Protein AF-A0A2V4H3J6-F1 (afdb_monomer_lite)

Sequence (154 aa):
MGLLDNVKKMVKKEATETPQQTSDDQKQVQAIHVTNGVDPKVIDAMNERMTKIENDLGKINGEIEGQKKTLNDIKNDLEGIKENVKMVVSLYELVSRDFNPFMDKTPEEIRGITDALADQVNNVKKLVEAAIKDLRELYGVPDIDQFIQMEEKE

Structure (mmCIF, N/CA/C/O backbone):
data_AF-A0A2V4H3J6-F1
#
_entry.id   AF-A0A2V4H3J6-F1
#
loop_
_atom_site.group_PDB
_atom_site.id
_atom_site.type_symbol
_atom_site.label_atom_id
_atom_site.label_alt_id
_atom_site.label_comp_id
_atom_site.label_asym_id
_atom_site.label_entity_id
_atom_site.label_seq_id
_atom_site.pdbx_PDB_ins_code
_atom_site.Cartn_x
_atom_site.Cartn_y
_atom_site.Cartn_z
_atom_site.occupancy
_atom_site.B_iso_or_equiv
_atom_site.auth_seq_id
_atom_site.auth_comp_id
_atom_site.auth_asym_id
_atom_site.auth_atom_id
_atom_site.pdbx_PDB_model_num
ATOM 1 N N . MET A 1 1 ? 20.815 39.316 -47.585 1.00 43.50 1 MET A N 1
ATOM 2 C CA . MET A 1 1 ? 20.687 39.788 -48.983 1.00 43.50 1 MET A CA 1
ATOM 3 C C . MET A 1 1 ? 22.092 40.017 -49.512 1.00 43.50 1 MET A C 1
ATOM 5 O O . MET A 1 1 ? 22.823 40.718 -48.841 1.00 43.50 1 MET A O 1
ATOM 9 N N . GLY A 1 2 ? 22.588 39.465 -50.606 1.00 43.84 2 GLY A N 1
ATOM 10 C CA . GLY A 1 2 ? 22.120 38.467 -51.556 1.00 43.84 2 GLY A CA 1
ATOM 11 C C . GLY A 1 2 ? 23.368 38.027 -52.338 1.00 43.84 2 GLY A C 1
ATOM 12 O O . GLY A 1 2 ? 24.236 38.848 -52.609 1.00 43.84 2 GLY A O 1
ATOM 13 N N . LEU A 1 3 ? 23.490 36.733 -52.636 1.00 47.44 3 LEU A N 1
ATOM 14 C CA . LEU A 1 3 ? 24.611 36.148 -53.391 1.00 47.44 3 LEU A CA 1
ATOM 15 C C . LEU A 1 3 ? 24.079 35.425 -54.642 1.00 47.44 3 LEU A C 1
ATOM 17 O O . LEU A 1 3 ? 24.502 34.323 -54.970 1.00 47.44 3 LEU A O 1
ATOM 21 N N . LEU A 1 4 ? 23.098 36.037 -55.314 1.00 53.03 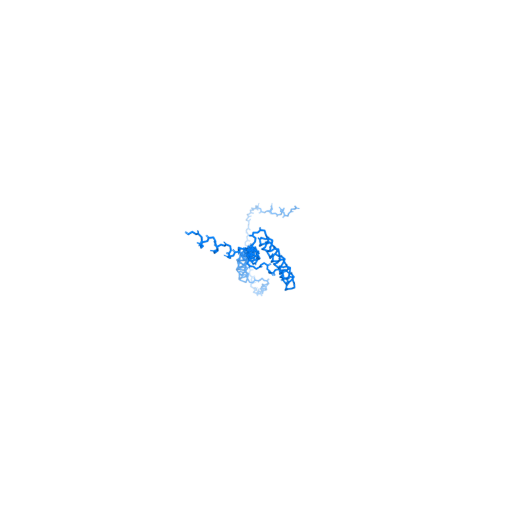4 LEU A N 1
ATOM 22 C CA . LEU A 1 4 ? 22.433 35.502 -56.510 1.00 53.03 4 LEU A CA 1
ATOM 23 C C . LEU A 1 4 ? 22.606 36.420 -57.732 1.00 53.03 4 LEU A C 1
ATOM 25 O O . LEU A 1 4 ? 21.679 36.549 -58.523 1.00 53.03 4 LEU A O 1
ATOM 29 N N . ASP A 1 5 ? 23.771 37.059 -57.894 1.00 51.94 5 ASP A N 1
ATOM 30 C CA . ASP A 1 5 ? 23.960 38.082 -58.943 1.00 51.94 5 ASP A CA 1
ATOM 31 C C . ASP A 1 5 ? 24.957 37.725 -60.062 1.00 51.94 5 ASP A C 1
ATOM 33 O O . ASP A 1 5 ? 25.178 38.520 -60.967 1.00 51.94 5 ASP A O 1
ATOM 37 N N . ASN A 1 6 ? 25.512 36.505 -60.087 1.00 44.72 6 ASN A N 1
ATOM 38 C CA . ASN A 1 6 ? 26.534 36.135 -61.085 1.00 44.72 6 ASN A CA 1
ATOM 39 C C . ASN A 1 6 ? 26.155 35.018 -62.075 1.00 44.72 6 ASN A C 1
ATOM 41 O O . ASN A 1 6 ? 27.012 34.559 -62.824 1.00 44.72 6 ASN A O 1
ATOM 45 N N . VAL A 1 7 ? 24.884 34.609 -62.171 1.00 49.16 7 VAL A N 1
ATOM 46 C CA . VAL A 1 7 ? 24.463 33.495 -63.063 1.00 49.16 7 VAL A CA 1
ATOM 47 C C . VAL A 1 7 ? 23.765 33.981 -64.350 1.00 49.16 7 VAL A C 1
ATOM 49 O O . VAL A 1 7 ? 23.088 33.220 -65.032 1.00 49.16 7 VAL A O 1
ATOM 52 N N . LYS A 1 8 ? 23.918 35.256 -64.741 1.00 47.56 8 LYS A N 1
ATOM 53 C CA . LYS A 1 8 ? 23.146 35.840 -65.861 1.00 47.56 8 LYS A CA 1
ATOM 54 C C . LYS A 1 8 ? 23.951 36.391 -67.040 1.00 47.56 8 LYS A C 1
ATOM 56 O O . LYS A 1 8 ? 23.506 37.330 -67.697 1.00 47.56 8 LYS A O 1
ATOM 61 N N . LYS A 1 9 ? 25.099 35.796 -67.371 1.00 46.09 9 LYS A N 1
ATOM 62 C CA . LYS A 1 9 ? 25.789 36.064 -68.646 1.00 46.09 9 LYS A CA 1
ATOM 63 C C . LYS A 1 9 ? 26.533 34.832 -69.147 1.00 46.09 9 LYS A C 1
ATOM 65 O O . LYS A 1 9 ? 27.693 34.673 -68.809 1.00 46.09 9 LYS A O 1
ATOM 70 N N . MET A 1 10 ? 25.881 34.009 -69.970 1.00 40.31 10 MET A N 1
ATOM 71 C CA . MET A 1 10 ? 26.518 33.273 -71.079 1.00 40.31 10 MET A CA 1
ATOM 72 C C . MET A 1 10 ? 25.457 32.494 -71.874 1.00 40.31 10 MET A C 1
ATOM 74 O O . MET A 1 10 ? 25.263 31.302 -71.683 1.00 40.31 10 MET A O 1
ATOM 78 N N . VAL A 1 11 ? 24.754 33.188 -72.777 1.00 43.19 11 VAL A N 1
ATOM 79 C CA . VAL A 1 11 ? 24.068 32.578 -73.932 1.00 43.19 11 VAL A CA 1
ATOM 80 C C . VAL A 1 11 ? 24.179 33.537 -75.125 1.00 43.19 11 VAL A C 1
ATOM 82 O O . VAL A 1 11 ? 23.532 34.583 -75.121 1.00 43.19 11 VAL A O 1
ATOM 85 N N . LYS A 1 12 ? 25.010 33.180 -76.117 1.00 36.41 12 LYS A N 1
ATOM 86 C CA . LYS A 1 12 ? 24.949 33.486 -77.575 1.00 36.41 12 LYS A CA 1
ATOM 87 C C . LYS A 1 12 ? 26.259 32.970 -78.218 1.00 36.41 12 LYS A C 1
ATOM 89 O O . LYS A 1 12 ? 27.316 33.265 -77.677 1.00 36.41 12 LYS A O 1
ATOM 94 N N . LYS A 1 13 ? 26.216 31.994 -79.150 1.00 34.91 13 LYS A N 1
ATOM 95 C CA . LYS A 1 13 ? 26.230 32.136 -80.642 1.00 34.91 13 LYS A CA 1
ATOM 96 C C . LYS A 1 13 ? 27.453 32.943 -81.133 1.00 34.91 13 LYS A C 1
ATOM 98 O O . LYS A 1 13 ? 27.664 34.014 -80.592 1.00 34.91 13 LYS A O 1
ATOM 103 N N . GLU A 1 14 ? 28.288 32.566 -82.107 1.00 32.16 14 GLU A N 1
ATOM 104 C CA . GLU A 1 14 ? 28.169 31.806 -83.371 1.00 32.16 14 GLU A CA 1
ATOM 105 C C . GLU A 1 14 ? 29.606 31.498 -83.906 1.00 32.16 14 GLU A C 1
ATOM 107 O O . GLU A 1 14 ? 30.525 32.249 -83.605 1.00 32.16 14 GLU A O 1
ATOM 112 N N . ALA A 1 15 ? 29.823 30.351 -84.572 1.00 33.00 15 ALA A N 1
ATOM 113 C CA . ALA A 1 15 ? 30.301 30.176 -85.968 1.00 33.00 15 ALA A CA 1
ATOM 114 C C . ALA A 1 15 ? 31.824 30.283 -86.299 1.00 33.00 15 ALA A C 1
ATOM 116 O O . ALA A 1 15 ? 32.423 31.344 -86.220 1.00 33.00 15 ALA A O 1
ATOM 117 N N . THR A 1 16 ? 32.357 29.132 -86.755 1.00 31.95 16 THR A N 1
ATOM 118 C CA . THR A 1 16 ? 33.255 28.863 -87.913 1.00 31.95 16 THR A CA 1
ATOM 119 C C . THR A 1 16 ? 34.596 29.600 -88.079 1.00 31.95 16 THR A C 1
ATOM 121 O O . THR A 1 16 ? 34.605 30.792 -88.329 1.00 31.95 16 THR A O 1
ATOM 124 N N . GLU A 1 17 ? 35.711 28.847 -88.112 1.00 33.22 17 GLU A N 1
ATOM 125 C CA . GLU A 1 17 ? 36.672 28.774 -89.244 1.00 33.22 17 GLU A CA 1
ATOM 126 C C . GLU A 1 17 ? 37.847 27.817 -88.938 1.00 33.22 17 GLU A C 1
ATOM 128 O O . GLU A 1 17 ? 38.372 27.763 -87.829 1.00 33.22 17 GLU A O 1
ATOM 133 N N . THR A 1 18 ? 38.240 27.025 -89.938 1.00 32.09 18 THR A N 1
ATOM 134 C CA . THR A 1 18 ? 39.433 26.155 -89.973 1.00 32.09 18 THR A CA 1
ATOM 135 C C . THR A 1 18 ? 40.311 26.651 -91.121 1.00 32.09 18 THR A C 1
ATOM 137 O O . THR A 1 18 ? 39.758 27.053 -92.147 1.00 32.09 18 THR A O 1
ATOM 140 N N . PRO A 1 19 ? 41.649 26.594 -91.008 1.00 41.41 19 PRO A N 1
ATOM 141 C CA . PRO A 1 19 ? 42.363 25.680 -91.912 1.00 41.41 19 PRO A CA 1
ATOM 142 C C . PRO A 1 19 ? 43.582 24.944 -91.299 1.00 41.41 19 PRO A C 1
ATOM 144 O O . PRO A 1 19 ? 44.230 25.418 -90.371 1.00 41.41 19 PRO A O 1
ATOM 147 N N . GLN A 1 20 ? 43.857 23.767 -91.887 1.00 30.97 20 GLN A N 1
ATOM 148 C CA . GLN A 1 20 ? 45.065 22.905 -91.839 1.00 30.97 20 GLN A CA 1
ATOM 149 C C . GLN A 1 20 ? 46.388 23.698 -91.994 1.00 30.97 20 GLN A C 1
ATOM 151 O O . GLN A 1 20 ? 46.351 24.812 -92.496 1.00 30.97 20 GLN A O 1
ATOM 156 N N . GLN A 1 21 ? 47.615 23.250 -91.683 1.00 35.03 21 GLN A N 1
AT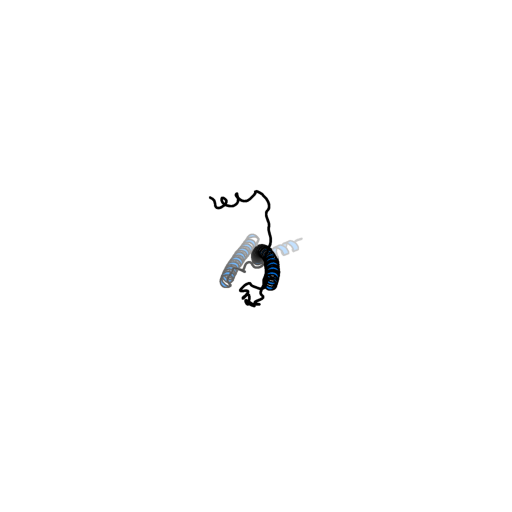OM 157 C CA . GLN A 1 21 ? 48.342 21.957 -91.712 1.00 35.03 21 GLN A CA 1
ATOM 158 C C . GLN A 1 21 ? 49.736 22.260 -91.073 1.00 35.03 21 GLN A C 1
ATOM 160 O O . GLN A 1 21 ? 50.150 23.411 -91.139 1.00 35.03 21 GLN A O 1
ATOM 165 N N . THR A 1 22 ? 50.445 21.383 -90.347 1.00 29.53 22 THR A N 1
ATOM 166 C CA . THR A 1 22 ? 51.586 20.518 -90.781 1.00 29.53 22 THR A CA 1
ATOM 167 C C . THR A 1 22 ? 52.221 19.946 -89.492 1.00 29.53 22 THR A C 1
ATOM 169 O O . THR A 1 22 ? 52.452 20.714 -88.563 1.00 29.53 22 THR A O 1
ATOM 172 N N . SER A 1 23 ? 52.276 18.629 -89.286 1.00 35.19 23 SER A N 1
ATOM 173 C CA . SER A 1 23 ? 53.397 17.698 -89.557 1.00 35.19 23 SER A CA 1
ATOM 174 C C . SER A 1 23 ? 54.499 17.625 -88.481 1.00 35.19 23 SER A C 1
ATOM 176 O O . SER A 1 23 ? 55.261 18.563 -88.287 1.00 35.19 23 SER A O 1
ATOM 178 N N . ASP A 1 24 ? 54.575 16.415 -87.917 1.00 32.69 24 ASP A N 1
ATOM 179 C CA . ASP A 1 24 ? 55.746 15.647 -87.476 1.00 32.69 24 ASP A CA 1
ATOM 180 C C . ASP A 1 24 ? 56.371 15.775 -86.071 1.00 32.69 24 ASP A C 1
ATOM 182 O O . ASP A 1 24 ? 56.515 16.829 -85.462 1.00 32.69 24 ASP A O 1
ATOM 186 N N . ASP A 1 25 ? 56.772 14.574 -85.637 1.00 34.19 25 ASP A N 1
ATOM 187 C CA . ASP A 1 25 ? 57.673 14.166 -84.561 1.00 34.19 25 ASP A CA 1
ATOM 188 C C . ASP A 1 25 ? 57.153 13.986 -83.125 1.00 34.19 25 ASP A C 1
ATOM 190 O O . ASP A 1 25 ? 57.318 14.780 -82.201 1.00 34.19 25 ASP A O 1
ATOM 194 N N . GLN A 1 26 ? 56.609 12.778 -82.949 1.00 44.59 26 GLN A N 1
ATOM 195 C CA . GLN A 1 26 ? 56.888 11.840 -81.860 1.00 44.59 26 GLN A CA 1
ATOM 196 C C . GLN A 1 26 ? 57.967 12.279 -80.848 1.00 44.59 26 GLN A C 1
ATOM 198 O O . GLN A 1 26 ? 59.163 12.059 -81.030 1.00 44.59 26 GLN A O 1
ATOM 203 N N . LYS A 1 27 ? 57.517 12.693 -79.665 1.00 39.41 27 LYS A N 1
ATOM 204 C CA . LYS A 1 27 ? 58.152 12.302 -78.402 1.00 39.41 27 LYS A CA 1
ATOM 205 C C . LYS A 1 27 ? 57.060 11.898 -77.428 1.00 39.41 27 LYS A C 1
ATOM 207 O O . LYS A 1 27 ? 56.331 12.733 -76.904 1.00 39.41 27 LYS A O 1
ATOM 212 N N . GLN A 1 28 ? 56.957 10.588 -77.202 1.00 47.53 28 GLN A N 1
ATOM 213 C CA . GLN A 1 28 ? 56.279 10.042 -76.035 1.00 47.53 28 GLN A CA 1
ATOM 214 C C . GLN A 1 28 ? 56.944 10.634 -74.794 1.00 47.53 28 GLN A C 1
ATOM 216 O O . GLN A 1 28 ? 58.022 10.209 -74.387 1.00 47.53 28 GLN A O 1
ATOM 221 N N . VAL A 1 29 ? 56.295 11.621 -74.194 1.00 38.81 29 VAL A N 1
ATOM 222 C CA . VAL A 1 29 ? 56.506 11.945 -72.792 1.00 38.81 29 VAL A CA 1
ATOM 223 C C . VAL A 1 29 ? 55.293 11.365 -72.089 1.00 38.81 29 VAL A C 1
ATOM 225 O O . VAL A 1 29 ? 54.212 11.950 -72.106 1.00 38.81 29 VAL A O 1
ATOM 228 N N . GLN A 1 30 ? 55.455 10.166 -71.522 1.00 46.53 30 GLN A N 1
ATOM 229 C CA . GLN A 1 30 ? 54.583 9.702 -70.448 1.00 46.53 30 GLN A CA 1
ATOM 230 C C . GLN A 1 30 ? 54.761 10.685 -69.288 1.00 46.53 30 GLN A C 1
ATOM 232 O O . GLN A 1 30 ? 55.581 10.486 -68.395 1.00 46.53 30 GLN A O 1
ATOM 237 N N . ALA A 1 31 ? 54.022 11.790 -69.329 1.00 39.56 31 ALA A N 1
ATOM 238 C CA . ALA A 1 31 ? 53.746 12.554 -68.136 1.00 39.56 31 ALA A CA 1
ATOM 239 C C . ALA A 1 31 ? 52.790 11.688 -67.320 1.00 39.56 31 ALA A C 1
ATOM 241 O O . ALA A 1 31 ? 51.615 11.528 -67.654 1.00 39.56 31 ALA A O 1
ATOM 242 N N . ILE A 1 32 ? 53.356 11.057 -66.297 1.00 44.47 32 ILE A N 1
ATOM 243 C CA . ILE A 1 32 ? 52.638 10.441 -65.193 1.00 44.47 32 ILE A CA 1
ATOM 244 C C . ILE A 1 32 ? 51.605 11.473 -64.737 1.00 44.47 32 ILE A C 1
ATOM 246 O O . ILE A 1 32 ? 51.953 12.474 -64.109 1.00 44.47 32 ILE A O 1
ATOM 250 N N . HIS A 1 33 ? 50.338 11.260 -65.091 1.00 41.84 33 HIS A N 1
ATOM 251 C CA . HIS A 1 33 ? 49.252 11.935 -64.409 1.00 41.84 33 HIS A CA 1
ATOM 252 C C . HIS A 1 33 ? 49.276 11.382 -62.990 1.00 41.84 33 HIS A C 1
ATOM 254 O O . HIS A 1 33 ? 48.757 10.302 -62.719 1.00 41.84 33 HIS A O 1
ATOM 260 N N . VAL A 1 34 ? 49.929 12.109 -62.087 1.00 45.88 34 VAL A N 1
ATOM 261 C CA . VAL A 1 34 ? 49.660 11.989 -60.660 1.00 45.88 34 VAL A CA 1
ATOM 262 C C . VAL A 1 34 ? 48.227 12.481 -60.494 1.00 45.88 34 VAL A C 1
ATOM 264 O O . VAL A 1 34 ? 47.969 13.667 -60.295 1.00 45.88 34 VAL A O 1
ATOM 267 N N . THR A 1 35 ? 47.266 11.577 -60.668 1.00 48.06 35 THR A N 1
ATOM 268 C CA . THR A 1 35 ? 45.892 11.809 -60.252 1.00 48.06 35 THR A CA 1
ATOM 269 C C . THR A 1 35 ? 45.899 11.860 -58.731 1.00 48.06 35 THR A C 1
ATOM 271 O O . THR A 1 35 ? 45.643 10.866 -58.063 1.00 48.06 35 THR A O 1
ATOM 274 N N . ASN A 1 36 ? 46.122 13.052 -58.176 1.00 56.31 36 ASN A N 1
ATOM 275 C CA . ASN A 1 36 ? 45.615 13.430 -56.852 1.00 56.31 36 ASN A CA 1
ATOM 276 C C . ASN A 1 36 ? 44.079 13.599 -56.897 1.00 56.31 36 ASN A C 1
ATOM 278 O O . ASN A 1 36 ? 43.515 14.514 -56.305 1.00 56.31 36 ASN A O 1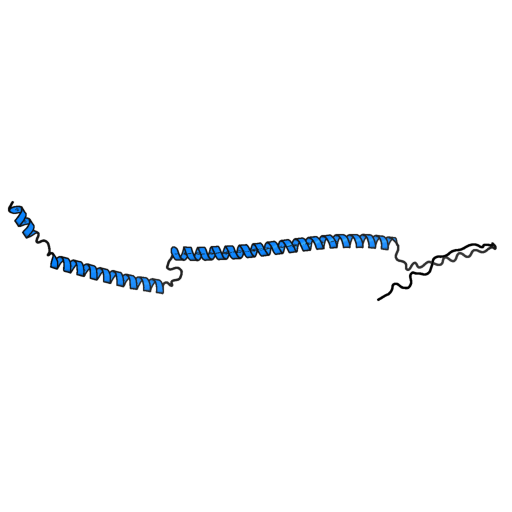
ATOM 282 N N . GLY A 1 37 ? 43.402 12.742 -57.657 1.00 62.53 37 GLY A N 1
ATOM 283 C CA . GLY A 1 37 ? 41.959 12.646 -57.743 1.00 62.53 37 GLY A CA 1
ATOM 284 C C . GLY A 1 37 ? 41.585 11.303 -57.152 1.00 62.53 37 GLY A C 1
ATOM 285 O O . GLY A 1 37 ? 42.057 10.274 -57.629 1.00 62.53 37 GLY A O 1
ATOM 286 N N . VAL A 1 38 ? 40.793 11.326 -56.084 1.00 72.00 38 VAL A N 1
ATOM 287 C CA . VAL A 1 38 ? 40.173 10.121 -55.527 1.00 72.00 38 VAL A CA 1
ATOM 288 C C . VAL A 1 38 ? 39.512 9.351 -56.674 1.00 72.00 38 VAL A C 1
ATOM 290 O O . VAL A 1 38 ? 38.815 9.957 -57.488 1.00 72.00 38 VAL A O 1
ATOM 293 N N . ASP A 1 39 ? 39.763 8.040 -56.760 1.00 85.12 39 ASP A N 1
ATOM 294 C CA . ASP A 1 39 ? 39.168 7.177 -57.785 1.00 85.12 39 ASP A CA 1
ATOM 295 C C . ASP A 1 39 ? 37.634 7.353 -57.761 1.00 85.12 39 ASP A C 1
ATOM 297 O O . ASP A 1 39 ? 37.028 7.191 -56.696 1.00 85.12 39 ASP A O 1
ATOM 301 N N . PRO A 1 40 ? 36.984 7.690 -58.891 1.00 84.62 40 PRO A N 1
ATOM 302 C CA . PRO A 1 40 ? 35.532 7.835 -58.973 1.00 84.62 40 PRO A CA 1
ATOM 303 C C . PRO A 1 40 ? 34.760 6.653 -58.374 1.00 84.62 40 PRO A C 1
ATOM 305 O O . PRO A 1 40 ? 33.747 6.861 -57.716 1.00 84.62 40 PRO A O 1
ATOM 308 N N . LYS A 1 41 ? 35.281 5.423 -58.484 1.00 86.50 41 LYS A N 1
ATOM 309 C CA . LYS A 1 41 ? 34.662 4.236 -57.868 1.00 86.50 41 LYS A CA 1
ATOM 310 C C . LYS A 1 41 ? 34.666 4.283 -56.343 1.00 86.50 41 LYS A C 1
ATOM 312 O O . LYS A 1 41 ? 33.760 3.753 -55.705 1.00 86.50 41 LYS A O 1
ATOM 317 N N . VAL A 1 42 ? 35.691 4.894 -55.750 1.00 88.38 42 VAL A N 1
ATOM 318 C CA . VAL A 1 42 ? 35.771 5.106 -54.300 1.00 88.38 42 VAL A CA 1
ATOM 319 C C . VAL A 1 42 ? 34.745 6.151 -53.873 1.00 88.38 42 VAL A C 1
ATOM 321 O O . VAL A 1 42 ? 34.086 5.955 -52.856 1.00 88.38 42 VAL A O 1
ATOM 324 N N . ILE A 1 43 ? 34.555 7.214 -54.660 1.00 90.06 43 ILE A N 1
ATOM 325 C CA . ILE A 1 43 ? 33.510 8.217 -54.411 1.00 90.06 43 ILE A CA 1
ATOM 326 C C . ILE A 1 43 ? 32.110 7.597 -54.516 1.00 90.06 43 ILE A C 1
ATOM 328 O O . ILE A 1 43 ? 31.296 7.798 -53.617 1.00 90.06 43 ILE A O 1
ATOM 332 N N . ASP A 1 44 ? 31.848 6.784 -55.540 1.00 92.31 44 ASP A N 1
ATOM 333 C CA . ASP A 1 44 ? 30.561 6.097 -55.709 1.00 92.31 44 ASP A CA 1
ATOM 334 C C . ASP A 1 44 ? 30.278 5.132 -54.547 1.00 92.31 44 ASP A C 1
ATOM 336 O O . ASP A 1 44 ? 29.209 5.184 -53.937 1.00 92.31 44 ASP A O 1
ATOM 340 N N . ALA A 1 45 ? 31.269 4.327 -54.149 1.00 91.62 45 ALA A N 1
ATOM 341 C CA . ALA A 1 45 ? 31.151 3.439 -52.992 1.00 91.62 45 ALA A CA 1
ATOM 342 C C . ALA A 1 45 ? 30.951 4.209 -51.673 1.00 91.62 45 ALA A C 1
ATOM 344 O O . ALA A 1 45 ? 30.255 3.739 -50.769 1.00 91.62 45 ALA A O 1
ATOM 345 N N . MET A 1 46 ? 31.556 5.392 -51.528 1.00 91.56 46 MET A N 1
ATOM 346 C CA . MET A 1 46 ? 31.328 6.264 -50.373 1.00 91.56 46 MET A CA 1
ATOM 347 C C . MET A 1 46 ? 29.910 6.837 -50.368 1.00 91.56 46 MET A C 1
ATOM 349 O O . MET A 1 46 ? 29.281 6.835 -49.311 1.00 91.56 46 MET A O 1
ATOM 353 N N . ASN A 1 47 ? 29.389 7.258 -51.521 1.00 93.50 47 ASN A N 1
ATOM 354 C CA . ASN A 1 47 ? 28.026 7.771 -51.650 1.00 93.50 47 ASN A CA 1
ATOM 355 C C . ASN A 1 47 ? 26.986 6.695 -51.316 1.00 93.50 47 ASN A C 1
ATOM 357 O O . ASN A 1 47 ? 26.096 6.948 -50.508 1.00 93.50 47 ASN A O 1
ATOM 361 N N . GLU A 1 48 ? 27.136 5.471 -51.831 1.00 94.75 48 GLU A N 1
ATOM 362 C CA . GLU A 1 48 ? 26.243 4.355 -51.480 1.00 94.75 48 GLU A CA 1
ATOM 363 C C . GLU A 1 48 ? 26.256 4.058 -49.975 1.00 94.75 48 GLU A C 1
ATOM 365 O O . GLU A 1 48 ? 25.206 3.862 -49.352 1.00 94.75 48 GLU A O 1
ATOM 370 N N . ARG A 1 49 ? 27.444 4.060 -49.356 1.00 94.94 49 ARG A N 1
ATOM 371 C CA . ARG A 1 49 ? 27.577 3.882 -47.903 1.00 94.94 49 ARG A CA 1
ATOM 372 C C . ARG A 1 49 ? 26.931 5.027 -47.131 1.00 94.94 49 ARG A C 1
ATOM 374 O O . ARG A 1 49 ? 26.294 4.761 -46.115 1.00 94.94 49 ARG A O 1
ATOM 381 N N . MET A 1 50 ? 27.073 6.264 -47.598 1.00 94.56 50 MET A N 1
ATOM 382 C CA . MET A 1 50 ? 26.473 7.443 -46.975 1.00 94.56 50 MET A CA 1
ATOM 383 C C . MET A 1 50 ? 24.945 7.375 -47.043 1.00 94.56 50 MET A C 1
ATOM 385 O O . MET A 1 50 ? 24.298 7.476 -46.006 1.00 94.56 50 MET A O 1
ATOM 389 N N . THR A 1 51 ? 24.374 7.046 -48.203 1.00 95.81 51 THR A N 1
ATOM 390 C CA . THR A 1 51 ? 22.926 6.833 -48.361 1.00 95.81 51 THR A CA 1
ATOM 391 C C . THR A 1 51 ? 22.411 5.696 -47.480 1.00 95.81 51 THR A C 1
ATOM 393 O O . THR A 1 51 ? 21.325 5.784 -46.906 1.00 95.81 51 THR A O 1
ATOM 396 N N . LYS A 1 52 ? 23.174 4.607 -47.329 1.00 96.12 52 LYS A N 1
ATOM 397 C CA . LYS A 1 52 ? 22.792 3.524 -46.415 1.00 96.12 52 LYS A CA 1
ATOM 398 C C . LYS A 1 52 ? 22.776 3.998 -44.958 1.00 96.12 52 LYS A C 1
ATOM 400 O O . LYS A 1 52 ? 21.815 3.720 -44.249 1.00 96.12 52 LYS A O 1
ATOM 405 N N . ILE A 1 53 ? 23.800 4.742 -44.539 1.00 96.00 53 ILE A N 1
ATOM 406 C CA . ILE A 1 53 ? 23.883 5.317 -43.190 1.00 96.00 53 ILE A CA 1
ATOM 407 C C . ILE A 1 53 ? 22.722 6.283 -42.935 1.00 96.00 53 ILE A C 1
ATOM 409 O O . ILE A 1 53 ? 22.103 6.206 -41.882 1.00 96.00 53 ILE A O 1
ATOM 413 N N . GLU A 1 54 ? 22.388 7.155 -43.886 1.00 95.31 54 GLU A N 1
ATOM 414 C CA . GLU A 1 54 ? 21.255 8.083 -43.769 1.00 95.31 54 GLU A CA 1
ATOM 415 C C . GLU A 1 54 ? 19.927 7.342 -43.576 1.00 95.31 54 GLU A C 1
ATOM 417 O O . GLU A 1 54 ? 19.136 7.694 -42.700 1.00 95.31 54 GLU A O 1
ATOM 422 N N . ASN A 1 55 ? 19.706 6.268 -44.338 1.00 96.62 55 ASN A N 1
ATOM 423 C CA . ASN A 1 55 ? 18.514 5.434 -44.194 1.00 96.62 55 ASN A CA 1
ATOM 424 C C . ASN A 1 55 ? 18.460 4.719 -42.838 1.00 96.62 55 ASN A C 1
ATOM 426 O O . ASN A 1 55 ? 17.400 4.666 -42.209 1.00 96.62 55 ASN A O 1
ATOM 430 N N . ASP A 1 56 ? 19.585 4.173 -42.377 1.00 96.88 56 ASP A N 1
ATOM 431 C CA . ASP A 1 56 ? 19.663 3.493 -41.083 1.00 96.88 56 ASP A CA 1
ATOM 432 C C . ASP A 1 56 ? 19.462 4.488 -39.924 1.00 96.88 56 ASP A C 1
ATOM 434 O O . ASP A 1 56 ? 18.723 4.192 -38.985 1.00 96.88 56 ASP A O 1
ATOM 438 N N . LEU A 1 57 ? 20.008 5.706 -40.023 1.00 95.62 57 LEU A N 1
ATOM 439 C CA . LEU A 1 57 ? 19.751 6.790 -39.067 1.00 95.62 57 LEU A CA 1
ATOM 440 C C . LEU A 1 57 ? 18.274 7.196 -39.042 1.00 95.62 57 LEU A C 1
ATOM 442 O O . LEU A 1 57 ? 17.720 7.402 -37.962 1.00 95.62 57 LEU A O 1
ATOM 446 N N . GLY A 1 58 ? 17.619 7.266 -40.204 1.00 96.06 58 GLY A N 1
ATOM 447 C CA . GLY A 1 58 ? 16.183 7.537 -40.292 1.00 96.06 58 GLY A CA 1
ATOM 448 C C . GLY A 1 58 ? 15.341 6.488 -39.560 1.00 96.06 58 GLY A C 1
ATOM 449 O O . GLY A 1 58 ? 14.435 6.842 -38.803 1.00 96.06 58 GLY A O 1
ATOM 450 N N . LYS A 1 59 ? 15.675 5.201 -39.718 1.00 96.31 59 LYS A N 1
ATOM 451 C CA . LYS A 1 59 ? 15.010 4.099 -38.999 1.00 96.31 59 LYS A CA 1
ATOM 452 C C . LYS A 1 59 ? 15.235 4.179 -37.495 1.00 96.31 59 LYS A C 1
ATOM 454 O O . LYS A 1 59 ? 14.267 4.123 -36.743 1.00 96.31 59 LYS A O 1
ATOM 459 N N . ILE A 1 60 ? 16.484 4.372 -37.070 1.00 96.50 60 ILE A N 1
ATOM 460 C CA . ILE A 1 60 ? 16.838 4.510 -35.651 1.00 96.50 60 ILE A CA 1
ATOM 461 C C . ILE A 1 60 ? 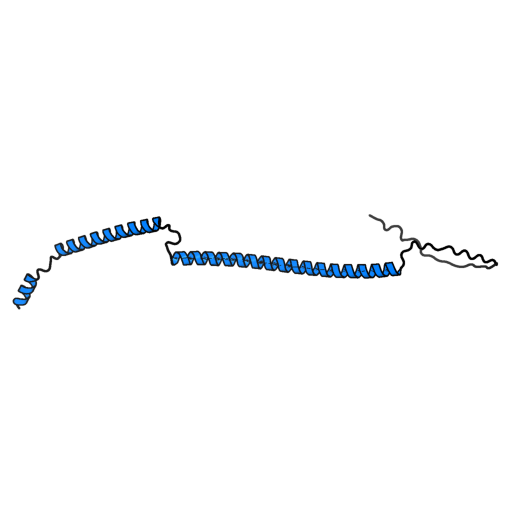16.074 5.679 -35.025 1.00 96.50 60 ILE A C 1
ATOM 463 O O . ILE A 1 60 ? 15.550 5.550 -33.923 1.00 96.50 60 ILE A O 1
ATOM 467 N N . ASN A 1 61 ? 15.957 6.810 -35.724 1.00 96.31 61 ASN A N 1
ATOM 468 C CA . ASN A 1 61 ? 15.212 7.951 -35.204 1.00 96.31 61 ASN A CA 1
ATOM 469 C C . ASN A 1 61 ? 13.718 7.626 -35.018 1.00 96.31 61 ASN A C 1
ATOM 471 O O . ASN A 1 61 ? 13.145 7.959 -33.981 1.00 96.31 61 ASN A O 1
ATOM 475 N N . GLY A 1 62 ? 13.111 6.907 -35.968 1.00 96.38 62 GLY A N 1
ATOM 476 C CA . GLY A 1 62 ? 11.734 6.420 -35.836 1.00 96.38 62 GLY A CA 1
ATOM 477 C C . GLY A 1 62 ? 11.551 5.436 -34.674 1.00 96.38 62 GLY A C 1
ATOM 478 O O . GLY A 1 62 ? 10.582 5.537 -33.921 1.00 96.38 62 GLY A O 1
ATOM 479 N N . GLU A 1 63 ? 12.501 4.521 -34.469 1.00 97.19 63 GLU A N 1
ATOM 480 C CA . GLU A 1 63 ? 12.494 3.601 -33.325 1.00 97.19 63 GLU A CA 1
ATOM 481 C C . GLU A 1 63 ? 12.616 4.346 -31.990 1.00 97.19 63 GLU A C 1
ATOM 483 O O . GLU A 1 63 ? 11.880 4.043 -31.050 1.00 97.19 63 GLU A O 1
ATOM 488 N N . ILE A 1 64 ? 13.483 5.360 -31.909 1.00 96.81 64 ILE A N 1
ATOM 489 C CA . ILE A 1 64 ? 13.641 6.208 -30.718 1.00 96.81 64 ILE A CA 1
ATOM 490 C C . ILE A 1 64 ? 12.341 6.960 -30.409 1.00 96.81 64 ILE A C 1
ATOM 492 O O . ILE A 1 64 ? 11.936 7.039 -29.247 1.00 96.81 64 ILE A O 1
ATOM 496 N N . GLU A 1 65 ? 11.670 7.517 -31.416 1.00 96.75 65 GLU A N 1
ATOM 497 C CA . GLU A 1 65 ? 10.370 8.173 -31.231 1.00 96.75 65 GLU A CA 1
ATOM 498 C C . GLU A 1 65 ? 9.298 7.187 -30.749 1.00 96.75 65 GLU A C 1
ATOM 500 O O . GLU A 1 65 ? 8.553 7.495 -29.813 1.00 96.75 65 GLU A O 1
ATOM 505 N N . GLY A 1 66 ? 9.276 5.976 -31.311 1.00 97.56 66 GLY A N 1
ATOM 506 C CA . GLY A 1 66 ? 8.411 4.889 -30.854 1.00 97.56 66 GLY A CA 1
ATOM 507 C C . GLY A 1 66 ? 8.665 4.519 -29.391 1.00 97.56 66 GLY A C 1
ATOM 508 O O . GLY A 1 66 ? 7.730 4.472 -28.592 1.00 97.56 66 GLY A O 1
ATOM 509 N N . GLN A 1 67 ? 9.929 4.343 -29.002 1.00 97.00 67 GLN A N 1
ATOM 510 C CA . GLN A 1 67 ? 10.311 4.043 -27.619 1.00 97.00 67 GLN A CA 1
ATOM 511 C C . GLN A 1 67 ? 9.939 5.171 -26.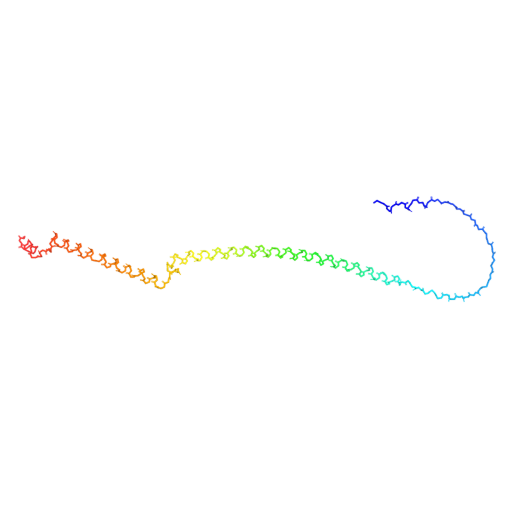653 1.00 97.00 67 GLN A C 1
ATOM 513 O O . GLN A 1 67 ? 9.447 4.895 -25.559 1.00 97.00 67 GLN A O 1
ATOM 518 N N . LYS A 1 68 ? 10.115 6.439 -27.045 1.00 97.25 68 LYS A N 1
ATOM 519 C CA . LYS A 1 68 ? 9.684 7.590 -26.233 1.00 97.25 68 LYS A CA 1
ATOM 520 C C . LYS A 1 68 ? 8.183 7.561 -25.965 1.00 97.25 68 LYS A C 1
ATOM 522 O O . LYS A 1 68 ? 7.766 7.842 -24.843 1.00 97.25 68 LYS A O 1
ATOM 527 N N . LYS A 1 69 ? 7.377 7.212 -26.971 1.00 97.56 69 LYS A N 1
ATOM 528 C CA . LYS A 1 69 ? 5.929 7.063 -26.800 1.00 97.56 69 LYS A CA 1
ATOM 529 C C . LYS A 1 69 ? 5.607 5.943 -25.812 1.00 97.56 69 LYS A C 1
ATOM 531 O O . LYS A 1 69 ? 4.913 6.198 -24.836 1.00 97.56 69 LYS A O 1
ATOM 536 N N . THR A 1 70 ? 6.195 4.762 -25.998 1.00 97.25 70 THR A N 1
ATOM 537 C CA . THR A 1 70 ? 6.012 3.628 -25.081 1.00 97.25 70 THR A CA 1
ATOM 538 C C . THR A 1 70 ? 6.405 3.979 -23.644 1.00 97.25 70 THR A C 1
ATOM 540 O O . THR A 1 70 ? 5.700 3.617 -22.708 1.00 97.25 70 THR A O 1
ATOM 543 N N . LEU A 1 71 ? 7.500 4.717 -23.440 1.00 97.00 71 LEU A N 1
ATOM 544 C CA . LEU A 1 71 ? 7.911 5.167 -22.106 1.00 97.00 71 LEU A CA 1
ATOM 545 C C . LEU A 1 71 ? 6.902 6.129 -21.470 1.00 97.00 71 LEU A C 1
ATOM 547 O O . LEU A 1 71 ? 6.666 6.046 -20.266 1.00 97.00 71 LEU A O 1
ATOM 551 N N . ASN A 1 72 ? 6.302 7.026 -22.255 1.00 97.25 72 ASN A N 1
ATOM 552 C CA . ASN A 1 72 ? 5.244 7.903 -21.758 1.00 97.25 72 ASN A CA 1
ATOM 553 C C . ASN A 1 72 ? 3.986 7.114 -21.380 1.00 97.25 72 ASN A C 1
ATOM 555 O O . ASN A 1 72 ? 3.399 7.391 -20.338 1.00 97.25 72 ASN A O 1
ATOM 559 N N . ASP A 1 73 ? 3.611 6.115 -22.177 1.00 96.94 73 ASP A N 1
ATOM 560 C CA . ASP A 1 73 ? 2.466 5.250 -21.879 1.00 96.94 73 ASP A CA 1
ATOM 561 C C . ASP A 1 73 ? 2.707 4.466 -20.575 1.00 96.94 73 ASP A C 1
ATOM 563 O O . ASP A 1 73 ? 1.889 4.526 -19.659 1.00 96.94 73 ASP A O 1
ATOM 567 N N . ILE A 1 74 ? 3.893 3.863 -20.411 1.00 97.25 74 ILE A N 1
ATOM 568 C CA . ILE A 1 74 ? 4.298 3.180 -19.166 1.00 97.25 74 ILE A CA 1
ATOM 569 C C . ILE A 1 74 ? 4.267 4.132 -17.967 1.00 97.25 74 ILE A C 1
ATOM 571 O O . ILE A 1 74 ? 3.858 3.745 -16.872 1.00 97.25 74 ILE A O 1
ATOM 575 N N . LYS A 1 75 ? 4.716 5.379 -18.140 1.00 96.94 75 LYS A N 1
ATOM 576 C CA . LYS A 1 75 ? 4.679 6.377 -17.068 1.00 96.94 75 LYS A CA 1
ATOM 577 C C . LYS A 1 75 ? 3.240 6.654 -16.624 1.00 96.94 75 LYS A C 1
ATOM 579 O O . LYS A 1 75 ? 2.986 6.692 -15.422 1.00 96.94 75 LYS A O 1
ATOM 584 N N . ASN A 1 76 ? 2.320 6.816 -17.571 1.00 97.12 76 ASN A N 1
ATOM 585 C CA . ASN A 1 76 ? 0.908 7.045 -17.272 1.00 97.12 76 ASN A CA 1
ATOM 586 C C . ASN A 1 76 ? 0.285 5.834 -16.561 1.00 97.12 76 ASN A C 1
ATOM 588 O O . ASN A 1 76 ? -0.410 5.999 -15.558 1.00 97.12 76 ASN A O 1
ATOM 592 N N . ASP A 1 77 ? 0.593 4.618 -17.018 1.00 97.38 77 ASP A N 1
ATOM 593 C CA . ASP A 1 77 ? 0.139 3.384 -16.368 1.00 97.38 77 ASP A CA 1
ATOM 594 C C . ASP A 1 77 ? 0.663 3.282 -14.930 1.00 97.38 77 ASP A C 1
ATOM 596 O O . ASP A 1 77 ? -0.079 2.936 -14.008 1.00 97.38 77 ASP A O 1
ATOM 600 N N . LEU A 1 78 ? 1.931 3.640 -14.705 1.00 96.81 78 LEU A N 1
ATOM 601 C CA . LEU A 1 78 ? 2.538 3.644 -13.375 1.00 96.81 78 LEU A CA 1
ATOM 602 C C . LEU A 1 78 ? 1.872 4.666 -12.441 1.00 96.81 78 LEU A C 1
ATOM 604 O O . LEU A 1 78 ? 1.679 4.383 -11.255 1.00 96.81 78 LEU A O 1
ATOM 608 N N . GLU A 1 79 ? 1.500 5.838 -12.955 1.00 96.69 79 GLU A N 1
ATOM 609 C CA . GLU A 1 79 ? 0.731 6.835 -12.205 1.00 96.69 79 GLU A CA 1
ATOM 610 C C . GLU A 1 79 ? -0.662 6.304 -11.830 1.00 96.69 79 GLU A C 1
ATOM 612 O O . GLU A 1 79 ? -1.080 6.454 -10.678 1.00 96.69 79 GLU A O 1
ATOM 617 N N . GLY A 1 80 ? -1.335 5.597 -12.743 1.00 96.62 80 GLY A N 1
ATOM 618 C CA . GLY A 1 80 ? -2.607 4.925 -12.466 1.00 96.62 80 GLY A CA 1
ATOM 619 C C . GLY A 1 80 ? -2.485 3.829 -11.402 1.00 96.62 80 GLY A C 1
ATOM 620 O O . GLY A 1 80 ? -3.270 3.785 -10.453 1.00 96.62 80 GLY A O 1
ATOM 621 N N . ILE A 1 81 ? -1.458 2.979 -11.496 1.00 96.62 81 ILE A N 1
ATOM 622 C CA . ILE A 1 81 ? -1.173 1.941 -10.492 1.00 96.62 81 ILE A CA 1
ATOM 623 C C . ILE A 1 81 ? -0.917 2.571 -9.124 1.00 96.62 81 ILE A C 1
ATOM 625 O O . ILE A 1 81 ? -1.453 2.100 -8.122 1.00 96.62 81 ILE A O 1
ATOM 629 N N . LYS A 1 82 ? -0.128 3.648 -9.064 1.00 95.62 82 LYS A N 1
ATOM 630 C CA . LYS A 1 82 ? 0.150 4.364 -7.814 1.00 95.62 82 LYS A CA 1
ATOM 631 C C . LYS A 1 82 ? -1.138 4.836 -7.141 1.00 95.62 82 LYS A C 1
ATOM 633 O O . LYS A 1 82 ? -1.257 4.709 -5.924 1.00 95.62 82 LYS A O 1
ATOM 638 N N . GLU A 1 83 ? -2.084 5.371 -7.904 1.00 95.75 83 GLU A N 1
ATOM 639 C CA . GLU A 1 83 ? -3.359 5.832 -7.352 1.00 95.75 83 GLU A CA 1
ATOM 640 C C . GLU A 1 83 ? -4.236 4.667 -6.878 1.00 95.75 83 GLU A C 1
ATOM 642 O O . GLU A 1 83 ? -4.767 4.707 -5.767 1.00 95.75 83 GLU A O 1
ATOM 647 N N . ASN A 1 84 ? -4.293 3.577 -7.646 1.00 95.88 84 ASN A N 1
ATOM 648 C CA . ASN A 1 84 ? -5.001 2.362 -7.239 1.00 95.88 84 ASN A CA 1
ATOM 649 C C . ASN A 1 84 ? -4.439 1.779 -5.936 1.00 95.88 84 ASN A C 1
ATOM 651 O O . ASN A 1 84 ? -5.200 1.395 -5.051 1.00 95.88 84 ASN A O 1
ATOM 655 N N . VAL A 1 85 ? -3.112 1.748 -5.782 1.00 95.06 85 VAL A N 1
ATOM 656 C CA . VAL A 1 85 ? -2.469 1.270 -4.550 1.00 95.06 85 VAL A CA 1
ATOM 657 C C . VAL A 1 85 ? -2.854 2.141 -3.358 1.00 95.06 85 VAL A C 1
ATOM 659 O O . VAL A 1 85 ? -3.198 1.596 -2.312 1.00 95.06 85 VAL A O 1
ATOM 662 N N . LYS A 1 86 ? -2.864 3.474 -3.500 1.00 95.38 86 LYS A N 1
ATOM 663 C CA . LYS A 1 86 ? -3.332 4.356 -2.417 1.00 95.38 86 LYS A CA 1
ATOM 664 C C . LYS A 1 86 ? -4.772 4.048 -2.028 1.00 95.38 86 LYS A C 1
ATOM 666 O O . LYS A 1 86 ? -5.058 3.934 -0.843 1.00 95.38 86 LYS A O 1
ATOM 671 N N . MET A 1 87 ? -5.657 3.878 -3.010 1.00 93.38 87 MET A N 1
ATOM 672 C CA . MET A 1 87 ? -7.060 3.558 -2.756 1.00 93.38 87 MET A CA 1
ATOM 673 C C . MET A 1 87 ? -7.204 2.240 -1.991 1.00 93.38 87 MET A C 1
ATOM 675 O O . MET A 1 87 ? -7.938 2.182 -1.009 1.00 93.38 87 MET A O 1
ATOM 679 N N . VAL A 1 88 ? -6.472 1.199 -2.395 1.00 94.31 88 VAL A N 1
ATOM 680 C CA . VAL A 1 88 ? -6.472 -0.097 -1.700 1.00 94.31 88 VAL A CA 1
ATOM 681 C C . VAL A 1 88 ? -5.968 0.041 -0.264 1.00 94.31 88 VAL A C 1
ATOM 683 O O . VAL A 1 88 ? -6.576 -0.530 0.637 1.00 94.31 88 VAL A O 1
ATOM 686 N N . VAL A 1 89 ? -4.906 0.814 -0.028 1.00 91.06 89 VAL A N 1
ATOM 687 C CA . VAL A 1 89 ? -4.400 1.075 1.329 1.00 91.06 89 VAL A CA 1
ATOM 688 C C . VAL A 1 89 ? -5.447 1.802 2.169 1.00 91.06 89 VAL A C 1
ATOM 690 O O . VAL A 1 89 ? -5.737 1.362 3.275 1.00 91.06 89 VAL A O 1
ATOM 693 N N . SER A 1 90 ? -6.084 2.848 1.639 1.00 89.50 90 SER A N 1
ATOM 694 C CA . SER A 1 90 ? -7.146 3.562 2.356 1.00 89.50 90 SER A CA 1
ATOM 695 C C . SER A 1 90 ? -8.353 2.670 2.662 1.00 89.50 90 SER A C 1
ATOM 697 O O . SER A 1 90 ? -8.916 2.749 3.751 1.00 89.50 90 SER A O 1
ATOM 699 N N . LEU A 1 91 ? -8.744 1.789 1.735 1.00 87.81 91 LEU A N 1
ATOM 700 C CA . LEU A 1 91 ? -9.798 0.801 1.981 1.00 87.81 91 LEU A CA 1
ATOM 701 C C . LEU A 1 91 ? -9.383 -0.205 3.057 1.00 87.81 91 LEU A C 1
ATOM 703 O O . LEU A 1 91 ? -10.191 -0.542 3.919 1.00 87.81 91 LEU A O 1
ATOM 707 N N . TYR A 1 92 ? -8.133 -0.665 3.032 1.00 86.62 92 TYR A N 1
ATOM 708 C CA . TYR A 1 92 ? -7.597 -1.546 4.062 1.00 86.62 92 TYR A CA 1
ATOM 709 C C . TYR A 1 92 ? -7.602 -0.871 5.435 1.00 86.62 92 TYR A C 1
ATOM 711 O O . TYR A 1 92 ? -8.028 -1.497 6.399 1.00 86.62 92 TYR A O 1
ATOM 719 N N . GLU A 1 93 ? -7.186 0.391 5.538 1.00 84.81 93 GLU A N 1
ATOM 720 C CA . GLU A 1 93 ? -7.232 1.159 6.788 1.00 84.81 93 GLU A CA 1
ATOM 721 C C . GLU A 1 93 ? -8.667 1.312 7.305 1.00 84.81 93 GLU A C 1
ATOM 723 O O . GLU A 1 93 ? -8.917 1.087 8.490 1.00 84.81 93 GLU A O 1
ATOM 728 N N . LEU A 1 94 ? -9.620 1.631 6.420 1.00 83.75 94 LEU A N 1
ATOM 729 C CA . LEU A 1 94 ? -11.036 1.762 6.771 1.00 83.75 94 LEU A CA 1
ATOM 730 C C . LEU A 1 94 ? -11.597 0.441 7.319 1.00 83.75 94 LEU A C 1
ATOM 732 O O . LEU A 1 94 ? -12.119 0.403 8.430 1.00 83.75 94 LEU A O 1
ATOM 736 N N . VAL A 1 95 ? -11.429 -0.652 6.569 1.00 83.00 95 VAL A N 1
ATOM 737 C CA . VAL A 1 95 ? -11.911 -1.985 6.968 1.00 83.00 95 VAL A CA 1
ATOM 738 C C . VAL A 1 95 ? -11.198 -2.472 8.229 1.00 83.00 95 VAL A C 1
ATOM 740 O O . VAL A 1 95 ? -11.826 -3.066 9.103 1.00 83.00 95 VAL A O 1
ATOM 743 N N . SER A 1 96 ? -9.897 -2.208 8.358 1.00 83.56 96 SER A N 1
ATOM 744 C CA . SER A 1 96 ? -9.119 -2.603 9.535 1.00 83.56 96 SER A CA 1
ATOM 745 C C . SER A 1 96 ? -9.582 -1.876 10.790 1.00 83.56 96 SER A C 1
ATOM 747 O O . SER A 1 96 ? -9.617 -2.489 11.854 1.00 83.56 96 SER A O 1
ATOM 749 N N . ARG A 1 97 ? -9.976 -0.603 10.675 1.00 81.06 97 ARG A N 1
ATOM 750 C CA . ARG A 1 97 ? -10.544 0.163 11.788 1.00 81.06 97 ARG A CA 1
ATOM 751 C C . ARG A 1 97 ? -11.902 -0.389 12.220 1.00 81.06 97 ARG A C 1
ATOM 753 O O . ARG A 1 97 ? -12.149 -0.484 13.420 1.00 81.06 97 ARG A O 1
ATOM 760 N N . ASP A 1 98 ? -12.743 -0.783 11.266 1.00 79.69 98 ASP A N 1
ATOM 761 C CA . ASP A 1 98 ? -14.064 -1.352 11.558 1.00 79.69 98 ASP A CA 1
ATOM 762 C C . ASP A 1 98 ? -13.968 -2.740 12.217 1.00 79.69 98 ASP A C 1
ATOM 764 O O . ASP A 1 98 ? -14.769 -3.070 13.091 1.00 79.69 98 ASP A O 1
ATOM 768 N N . PHE A 1 99 ? -12.980 -3.557 11.832 1.00 78.81 99 PHE A N 1
ATOM 769 C CA . PHE A 1 99 ? -12.790 -4.905 12.386 1.00 78.81 99 PHE A CA 1
ATOM 770 C C . PHE A 1 99 ? -11.974 -4.940 13.679 1.00 78.81 99 PHE A C 1
ATOM 772 O O . PHE A 1 99 ? -12.218 -5.781 14.546 1.00 78.81 99 PHE A O 1
ATOM 779 N N . ASN A 1 100 ? -10.980 -4.064 13.802 1.00 81.50 100 ASN A N 1
ATOM 780 C CA . ASN A 1 100 ? -10.122 -3.972 14.970 1.00 81.50 100 ASN A CA 1
ATOM 781 C C . ASN A 1 100 ? -10.067 -2.513 15.454 1.00 81.50 100 ASN A C 1
ATOM 783 O O . ASN A 1 100 ? -9.179 -1.757 15.042 1.00 81.50 100 ASN A O 1
ATOM 787 N N . PRO A 1 101 ? -10.956 -2.122 16.388 1.00 78.38 101 PRO A N 1
ATOM 788 C CA . PRO A 1 101 ? -11.004 -0.758 16.917 1.00 78.38 101 PRO A CA 1
ATOM 789 C C . PRO A 1 101 ? -9.755 -0.385 17.733 1.00 78.38 101 PRO A C 1
ATOM 791 O O . PRO A 1 101 ? -9.614 0.759 18.164 1.00 78.38 101 PRO A O 1
ATOM 794 N N . PHE A 1 102 ? -8.843 -1.336 17.947 1.00 81.12 102 PHE A N 1
ATOM 795 C CA . PHE A 1 102 ? -7.596 -1.151 18.673 1.00 81.12 102 PHE A CA 1
ATOM 796 C C . PHE A 1 102 ? -6.362 -1.067 17.762 1.00 81.12 102 PHE A C 1
ATOM 798 O O . PHE A 1 102 ? -5.255 -1.015 18.287 1.00 81.12 102 PHE A O 1
ATOM 805 N N . MET A 1 103 ? -6.510 -1.036 16.426 1.00 77.81 103 MET A N 1
ATOM 806 C CA . MET A 1 103 ? -5.365 -0.915 15.498 1.00 77.81 103 MET A CA 1
ATOM 807 C C . MET A 1 103 ? -4.458 0.280 15.811 1.00 77.81 103 MET A C 1
ATOM 809 O O . MET A 1 103 ? -3.238 0.161 15.750 1.00 77.81 103 MET A O 1
ATOM 813 N N . ASP A 1 104 ? -5.059 1.407 16.190 1.00 81.50 104 ASP A N 1
ATOM 814 C CA . ASP A 1 104 ? -4.350 2.655 16.483 1.00 81.50 104 ASP A CA 1
ATOM 815 C C . ASP A 1 104 ? -4.094 2.842 17.992 1.00 81.50 104 ASP A C 1
ATOM 817 O O . ASP A 1 104 ? -3.792 3.952 18.433 1.00 81.50 104 ASP A O 1
ATOM 821 N N . LYS A 1 105 ? -4.279 1.791 18.807 1.00 86.06 105 LYS A N 1
ATOM 822 C CA . LYS A 1 105 ? -4.182 1.854 20.271 1.00 86.06 105 LYS A CA 1
ATOM 823 C C . LYS A 1 105 ? -2.988 1.081 20.804 1.00 86.06 105 LYS A C 1
ATOM 825 O O . LYS A 1 105 ? -2.763 -0.069 20.431 1.00 86.06 105 LYS A O 1
ATOM 830 N N . THR A 1 106 ? -2.246 1.687 21.729 1.00 89.06 106 THR A N 1
ATOM 831 C CA . THR A 1 106 ? -1.189 0.963 22.449 1.00 89.06 106 THR A CA 1
ATOM 832 C C . THR A 1 106 ? -1.792 -0.005 23.474 1.00 89.06 106 THR A C 1
ATOM 834 O O . THR A 1 106 ? -2.917 0.206 23.941 1.00 89.06 106 THR A O 1
ATOM 837 N N . PRO A 1 107 ? -1.060 -1.057 23.886 1.00 89.81 107 PRO A N 1
ATOM 838 C CA . PRO A 1 107 ? -1.508 -1.954 24.952 1.00 89.81 107 PRO A CA 1
ATOM 839 C C . PRO A 1 107 ? -1.899 -1.221 26.244 1.00 89.81 107 PRO A C 1
ATOM 841 O O . PRO A 1 107 ? -2.853 -1.614 26.915 1.00 89.81 107 PRO A O 1
ATOM 844 N N . GLU A 1 108 ? -1.202 -0.136 26.584 1.00 90.62 108 GLU A N 1
ATOM 845 C CA . GLU A 1 108 ? -1.494 0.705 27.747 1.00 90.62 108 GLU A CA 1
ATOM 846 C C . GLU A 1 108 ? -2.820 1.458 27.597 1.00 90.62 108 GLU A C 1
ATOM 848 O O . GLU A 1 108 ? -3.596 1.514 28.551 1.00 90.62 108 GLU A O 1
ATOM 853 N N . GLU A 1 109 ? -3.120 1.995 26.411 1.00 91.38 109 GLU A N 1
ATOM 854 C CA . GLU A 1 109 ? -4.416 2.629 26.141 1.00 91.38 109 GLU A CA 1
ATOM 855 C C . GLU A 1 109 ? -5.560 1.612 26.217 1.00 91.38 109 GLU A C 1
ATOM 857 O O . GLU A 1 109 ? -6.594 1.889 26.826 1.00 91.38 109 GLU A O 1
ATOM 862 N N . ILE A 1 110 ? -5.366 0.416 25.648 1.00 91.25 110 ILE A N 1
ATOM 863 C CA . ILE A 1 110 ? -6.346 -0.681 25.716 1.00 91.25 110 ILE A CA 1
ATOM 864 C C . ILE A 1 110 ? -6.589 -1.078 27.172 1.00 91.25 110 ILE A C 1
ATOM 866 O O . ILE A 1 110 ? -7.738 -1.261 27.583 1.00 91.25 110 ILE A O 1
ATOM 870 N N . ARG A 1 111 ? -5.525 -1.171 27.976 1.00 92.44 111 ARG A N 1
ATOM 871 C CA . ARG A 1 111 ? -5.629 -1.446 29.410 1.00 92.44 111 ARG A CA 1
ATOM 872 C C . ARG A 1 111 ? -6.418 -0.356 30.132 1.00 92.44 111 ARG A C 1
ATOM 874 O O . ARG A 1 111 ? -7.331 -0.690 30.873 1.00 92.44 111 ARG A O 1
ATOM 881 N N . GLY A 1 112 ? -6.144 0.919 29.862 1.00 94.00 112 GLY A N 1
ATOM 882 C CA . GLY A 1 112 ? -6.901 2.030 30.447 1.00 94.00 112 GLY A CA 1
ATOM 883 C C . GLY A 1 112 ? -8.393 1.993 30.095 1.00 94.00 112 GLY A C 1
ATOM 884 O O . GLY A 1 112 ? -9.237 2.191 30.967 1.00 94.00 112 GLY A O 1
ATOM 885 N N . ILE A 1 113 ? -8.733 1.674 28.840 1.00 91.75 113 ILE A N 1
ATOM 886 C CA . ILE A 1 113 ? -10.127 1.468 28.406 1.00 91.75 113 ILE A CA 1
ATOM 887 C C . ILE A 1 113 ? -10.757 0.288 29.159 1.00 91.75 113 ILE A C 1
ATOM 889 O O . ILE A 1 113 ? -11.899 0.376 29.606 1.00 91.75 113 ILE A O 1
ATOM 893 N N . THR A 1 114 ? -10.010 -0.805 29.314 1.00 93.38 114 THR A N 1
ATOM 894 C CA . THR A 1 114 ? -10.466 -2.015 30.011 1.00 93.38 114 THR A CA 1
ATOM 895 C C . THR A 1 114 ? -10.733 -1.742 31.491 1.00 93.38 114 THR A C 1
ATOM 897 O O . THR A 1 114 ? -11.782 -2.134 32.001 1.00 93.38 114 THR A O 1
ATOM 900 N N . ASP A 1 115 ? -9.829 -1.030 32.163 1.00 95.88 115 ASP A N 1
ATOM 901 C CA . ASP A 1 115 ? -9.958 -0.662 33.574 1.00 95.88 115 ASP A CA 1
ATOM 902 C C . ASP A 1 115 ? -11.174 0.264 33.781 1.00 95.88 115 ASP A C 1
ATOM 904 O O . ASP A 1 115 ? -12.016 0.010 34.644 1.00 95.88 115 ASP A O 1
ATOM 908 N N . ALA A 1 116 ? -11.351 1.272 32.919 1.00 95.62 116 ALA A N 1
ATOM 909 C CA . ALA A 1 116 ? -12.512 2.164 32.968 1.00 95.62 116 ALA A CA 1
ATOM 910 C C . ALA A 1 116 ? -13.843 1.424 32.730 1.00 95.62 116 ALA A C 1
ATOM 912 O O . ALA A 1 116 ? -14.841 1.695 33.404 1.00 95.62 116 ALA A O 1
ATOM 913 N N . LEU A 1 117 ? -13.869 0.474 31.791 1.00 95.69 117 LEU A N 1
ATOM 914 C CA . LEU A 1 117 ? -15.046 -0.356 31.537 1.00 95.69 117 LEU A CA 1
ATOM 915 C C . LEU A 1 117 ? -15.370 -1.246 32.746 1.00 95.69 117 LEU A C 1
ATOM 917 O O . LEU A 1 117 ? -16.537 -1.371 33.120 1.00 95.69 117 LEU A O 1
ATOM 921 N N . ALA A 1 118 ? -14.355 -1.832 33.385 1.00 96.75 118 ALA A N 1
ATOM 922 C CA . ALA A 1 118 ? -14.531 -2.635 34.592 1.00 96.75 118 ALA A CA 1
ATOM 923 C C . ALA A 1 118 ? -15.146 -1.813 35.736 1.00 96.75 118 ALA A C 1
ATOM 925 O O . ALA A 1 118 ? -16.075 -2.278 36.404 1.00 96.75 118 ALA A O 1
ATOM 926 N N . ASP A 1 119 ? -14.695 -0.572 35.924 1.00 97.81 119 ASP A N 1
ATOM 927 C CA . ASP A 1 119 ? -15.261 0.345 36.917 1.00 97.81 119 ASP A CA 1
ATOM 928 C C . ASP A 1 119 ? -16.725 0.686 36.619 1.00 97.81 119 ASP A C 1
ATOM 930 O O . ASP A 1 119 ? -17.572 0.640 37.518 1.00 97.81 119 ASP A O 1
ATOM 934 N N . GLN A 1 120 ? -17.056 0.966 35.356 1.00 97.75 120 GLN A N 1
ATOM 935 C CA . GLN A 1 120 ? -18.434 1.225 34.937 1.00 97.75 120 GLN A CA 1
ATOM 936 C C . GLN A 1 120 ? -19.343 0.017 35.184 1.00 97.75 120 GLN A C 1
ATOM 938 O O . GLN A 1 120 ? -20.426 0.174 35.751 1.00 97.75 120 GLN A O 1
ATOM 943 N N . VAL A 1 121 ? -18.900 -1.191 34.828 1.00 97.56 121 VAL A N 1
ATOM 944 C CA . VAL A 1 121 ? -19.647 -2.437 35.071 1.00 97.56 121 VAL A CA 1
ATOM 945 C C . VAL A 1 121 ? -19.865 -2.660 36.566 1.00 97.56 121 VAL A C 1
ATOM 947 O O . VAL A 1 121 ? -20.980 -2.973 36.989 1.00 97.56 121 VAL A O 1
ATOM 950 N N . ASN A 1 122 ? -18.836 -2.447 37.388 1.00 97.31 122 ASN A N 1
ATOM 951 C CA . ASN A 1 122 ? -18.954 -2.561 38.841 1.00 97.31 122 ASN A CA 1
ATOM 952 C C . ASN A 1 122 ? -19.923 -1.527 39.425 1.00 97.31 122 ASN A C 1
ATOM 954 O O . ASN A 1 122 ? -20.669 -1.840 40.355 1.00 97.31 122 ASN A O 1
ATOM 958 N N . ASN A 1 123 ? -19.946 -0.309 38.887 1.00 97.88 123 ASN A N 1
ATOM 959 C CA . ASN A 1 123 ? -20.895 0.713 39.313 1.00 97.88 123 ASN A CA 1
ATOM 960 C C . ASN A 1 123 ? -22.337 0.335 38.942 1.00 97.88 123 ASN A C 1
ATOM 962 O O . ASN A 1 123 ? -23.224 0.382 39.791 1.00 97.88 123 ASN A O 1
ATOM 966 N N . VAL A 1 124 ? -22.564 -0.126 37.707 1.00 97.88 124 VAL A N 1
ATOM 967 C CA . VAL A 1 124 ? -23.876 -0.629 37.269 1.00 97.88 124 VAL A CA 1
ATOM 968 C C . VAL A 1 124 ? -24.332 -1.784 38.156 1.00 97.88 124 VAL A C 1
ATOM 970 O O . VAL A 1 124 ? -25.470 -1.780 38.615 1.00 97.88 124 VAL A O 1
ATOM 973 N N . LYS A 1 125 ? -23.443 -2.732 38.472 1.00 97.69 125 LYS A N 1
ATOM 974 C CA . LYS A 1 125 ? -23.745 -3.837 39.389 1.00 97.69 125 LYS A CA 1
ATOM 975 C C . LYS A 1 125 ? -24.231 -3.332 40.751 1.00 97.69 125 LYS A C 1
ATOM 977 O O . LYS A 1 125 ? -25.267 -3.793 41.218 1.00 97.69 125 LYS A O 1
ATOM 982 N N . LYS A 1 126 ? -23.539 -2.362 41.357 1.00 97.69 126 LYS A N 1
ATOM 983 C CA . LYS A 1 126 ? -23.950 -1.768 42.644 1.00 97.69 126 LYS A CA 1
ATOM 984 C C . LYS A 1 126 ? -25.314 -1.086 42.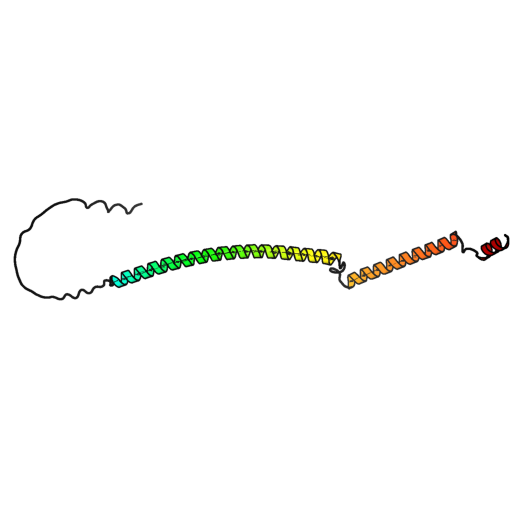560 1.00 97.69 126 LYS A C 1
ATOM 986 O O . LYS A 1 126 ? -26.122 -1.240 43.469 1.00 97.69 126 LYS A O 1
ATOM 991 N N . LEU A 1 127 ? -25.579 -0.351 41.480 1.00 97.56 127 LEU A N 1
ATOM 992 C CA . LEU A 1 127 ? -26.878 0.293 41.260 1.00 97.56 127 LEU A CA 1
ATOM 993 C C . LEU A 1 127 ? -28.001 -0.740 41.109 1.00 97.56 127 LEU A C 1
ATOM 995 O O . LEU A 1 127 ? -29.076 -0.558 41.672 1.00 97.56 127 LEU A O 1
ATOM 999 N N . VAL A 1 128 ? -27.743 -1.841 40.401 1.00 97.00 128 VAL A N 1
ATOM 1000 C CA . VAL A 1 128 ? -28.691 -2.956 40.266 1.00 97.00 128 VAL A CA 1
ATOM 1001 C C . VAL A 1 128 ? -28.930 -3.638 41.614 1.00 97.00 128 VAL A C 1
ATOM 1003 O O . VAL A 1 128 ? -30.077 -3.890 41.967 1.00 97.00 128 VAL A O 1
ATOM 1006 N N . GLU A 1 129 ? -27.883 -3.903 42.397 1.00 96.44 129 GLU A N 1
ATOM 1007 C CA . GLU A 1 129 ? -28.005 -4.485 43.741 1.00 96.44 129 GLU A CA 1
ATOM 1008 C C . GLU A 1 129 ? -28.801 -3.579 44.690 1.00 96.44 129 GLU A C 1
ATOM 1010 O O . GLU A 1 129 ? -29.660 -4.070 45.425 1.00 96.44 129 GLU A O 1
ATOM 1015 N N . ALA A 1 130 ? -28.567 -2.265 44.638 1.00 95.81 130 ALA A N 1
ATOM 1016 C CA . ALA A 1 130 ? -29.337 -1.283 45.395 1.00 95.81 130 ALA A CA 1
ATOM 1017 C C . ALA A 1 130 ? -30.811 -1.282 44.969 1.00 95.81 130 ALA A C 1
ATOM 1019 O O . ALA A 1 130 ? -31.684 -1.431 45.815 1.00 95.81 130 ALA A O 1
ATOM 1020 N N . ALA A 1 131 ? -31.094 -1.243 43.664 1.00 94.19 131 ALA A N 1
ATOM 1021 C CA . ALA A 1 131 ? -32.462 -1.309 43.156 1.00 94.19 131 ALA A CA 1
ATOM 1022 C C . ALA A 1 131 ? -33.172 -2.614 43.563 1.00 94.19 131 ALA A C 1
ATOM 1024 O O . ALA A 1 131 ? -34.335 -2.588 43.953 1.00 94.19 131 ALA A O 1
ATOM 1025 N N . ILE A 1 132 ? -32.481 -3.761 43.528 1.00 92.81 132 ILE A N 1
ATOM 1026 C CA . ILE A 1 132 ? -33.026 -5.041 44.008 1.00 92.81 132 ILE A CA 1
ATOM 1027 C C . ILE A 1 132 ? -33.342 -4.970 45.505 1.00 92.81 132 ILE A C 1
ATOM 1029 O O . ILE A 1 132 ? -34.382 -5.475 45.930 1.00 92.81 132 ILE A O 1
ATOM 1033 N N . LYS A 1 133 ? -32.458 -4.372 46.312 1.00 92.94 133 LYS A N 1
ATOM 1034 C CA . LYS A 1 133 ? -32.679 -4.192 47.752 1.00 92.94 133 LYS A CA 1
ATOM 1035 C C . LYS A 1 133 ? -33.902 -3.317 48.010 1.00 92.94 133 LYS A C 1
ATOM 1037 O O . LYS A 1 133 ? -34.775 -3.732 48.765 1.00 92.94 133 LYS A O 1
ATOM 1042 N N . ASP A 1 134 ? -33.997 -2.181 47.328 1.00 92.81 134 ASP A N 1
ATOM 1043 C CA . ASP A 1 134 ? -35.118 -1.252 47.452 1.00 92.81 134 ASP A CA 1
ATOM 1044 C C . ASP A 1 134 ? -36.434 -1.929 47.053 1.00 92.81 134 ASP A C 1
ATOM 1046 O O . ASP A 1 134 ? -37.425 -1.826 47.767 1.00 92.81 134 ASP A O 1
ATOM 1050 N N . LEU A 1 135 ? -36.445 -2.707 45.964 1.00 87.69 135 LEU A N 1
ATOM 1051 C CA . LEU A 1 135 ? -37.617 -3.484 45.555 1.00 87.69 135 LEU A CA 1
ATOM 1052 C C . LEU A 1 135 ? -38.010 -4.537 46.601 1.00 87.69 135 LEU A C 1
ATOM 1054 O O . LEU A 1 135 ? -39.196 -4.703 46.871 1.00 87.69 135 LEU A O 1
ATOM 1058 N N . ARG A 1 136 ? -37.046 -5.232 47.216 1.00 86.50 136 ARG A N 1
ATOM 1059 C CA . ARG A 1 136 ? -37.328 -6.184 48.307 1.00 86.50 136 ARG A CA 1
ATOM 1060 C C . ARG A 1 136 ? -37.894 -5.501 49.549 1.00 86.50 136 ARG A C 1
ATOM 1062 O O . ARG A 1 136 ? -38.709 -6.101 50.236 1.00 86.50 136 ARG A O 1
ATOM 1069 N N . GLU A 1 137 ? -37.464 -4.281 49.849 1.00 87.75 137 GLU A N 1
ATOM 1070 C CA . GLU A 1 137 ? -38.023 -3.487 50.949 1.00 87.75 137 GLU A CA 1
ATOM 1071 C C . GLU A 1 137 ? -39.435 -2.987 50.620 1.00 87.75 137 GLU A C 1
ATOM 1073 O O . GLU A 1 137 ? -40.316 -3.039 51.474 1.00 87.75 137 GLU A O 1
ATOM 1078 N N . LEU A 1 138 ? -39.670 -2.551 49.378 1.00 83.75 138 LEU A N 1
ATOM 1079 C CA . LEU A 1 138 ? -40.943 -1.970 48.947 1.00 83.75 138 LEU A CA 1
ATOM 1080 C C . LEU A 1 138 ? -42.055 -3.015 48.794 1.00 83.75 138 LEU A C 1
ATOM 1082 O O . LEU A 1 138 ? -43.199 -2.764 49.164 1.00 83.75 138 LEU A O 1
ATOM 1086 N N . TYR A 1 139 ? -41.720 -4.171 48.221 1.00 76.50 139 TYR A N 1
ATOM 1087 C CA . TYR A 1 139 ? -42.663 -5.258 47.948 1.00 76.50 139 TYR A CA 1
ATOM 1088 C C . TYR A 1 139 ? -42.625 -6.364 49.010 1.00 76.50 139 TYR A C 1
ATOM 1090 O O . TYR A 1 139 ? -43.430 -7.293 48.952 1.00 76.50 139 TYR A O 1
ATOM 1098 N N . GLY A 1 140 ? -41.718 -6.255 49.985 1.00 67.38 140 GLY A N 1
ATOM 1099 C CA . GLY A 1 140 ? -41.444 -7.305 50.955 1.00 67.38 140 GLY A CA 1
ATOM 1100 C C . GLY A 1 140 ? -40.766 -8.523 50.320 1.00 67.38 140 GLY A C 1
ATOM 1101 O O . GLY A 1 140 ? -40.725 -8.715 49.103 1.00 67.38 140 GLY A O 1
ATOM 1102 N N . VAL A 1 141 ? -40.235 -9.397 51.171 1.00 65.81 141 VAL A N 1
ATOM 1103 C CA . VAL A 1 141 ? -40.117 -10.810 50.800 1.00 65.81 141 VAL A CA 1
ATOM 1104 C C . VAL A 1 141 ? -41.555 -11.332 50.798 1.00 65.81 141 VAL A C 1
ATOM 1106 O O . VAL A 1 141 ? -42.254 -11.036 51.770 1.00 65.81 141 VAL A O 1
ATOM 1109 N N . PRO A 1 142 ? -42.036 -12.059 49.770 1.00 60.75 142 PRO A N 1
ATOM 1110 C CA . PRO A 1 142 ? -43.298 -12.770 49.904 1.00 60.75 142 PRO A CA 1
ATOM 1111 C C . PRO A 1 142 ? -43.188 -13.606 51.174 1.00 60.75 142 PRO A C 1
ATOM 1113 O O . PRO A 1 142 ? -42.303 -14.458 51.268 1.00 60.75 142 PRO A O 1
ATOM 1116 N N . ASP A 1 143 ? -44.006 -13.297 52.175 1.00 61.16 143 ASP A N 1
ATOM 1117 C CA . ASP A 1 143 ? -44.077 -14.098 53.383 1.00 61.16 143 ASP A CA 1
ATOM 1118 C C . ASP A 1 143 ? -44.790 -15.378 52.956 1.00 61.16 143 ASP A C 1
ATOM 1120 O O . ASP A 1 143 ? -46.017 -15.430 52.860 1.00 61.16 143 ASP A O 1
ATOM 1124 N N . ILE A 1 144 ? -44.001 -16.367 52.526 1.00 62.34 144 ILE A N 1
ATOM 1125 C CA . ILE A 1 144 ? -44.502 -17.634 51.983 1.00 62.34 144 ILE A CA 1
ATOM 1126 C C . ILE A 1 144 ? -45.455 -18.271 53.005 1.00 62.34 144 ILE A C 1
ATOM 1128 O O . ILE A 1 144 ? -46.469 -18.844 52.619 1.00 62.34 144 ILE A O 1
ATOM 1132 N N . ASP A 1 145 ? -45.207 -18.051 54.297 1.00 60.91 145 ASP A N 1
ATOM 1133 C CA . ASP A 1 145 ? -46.063 -18.499 55.393 1.00 60.91 145 ASP A CA 1
ATOM 1134 C C . ASP A 1 145 ? -47.451 -17.825 55.391 1.00 60.91 145 ASP A C 1
ATOM 1136 O O . ASP A 1 145 ? -48.439 -18.469 55.744 1.00 60.91 145 ASP A O 1
ATOM 1140 N N . GLN A 1 146 ? -47.577 -16.568 54.943 1.00 61.19 146 GLN A N 1
ATOM 1141 C CA . GLN A 1 146 ? -48.881 -15.905 54.776 1.00 61.19 146 GLN A CA 1
ATOM 1142 C C . GLN A 1 146 ? -49.637 -16.420 53.546 1.00 61.19 146 GLN A C 1
ATOM 1144 O O . GLN A 1 146 ? -50.861 -16.521 53.588 1.00 61.19 146 GLN A O 1
ATOM 1149 N N . PHE A 1 147 ? -48.925 -16.780 52.475 1.00 61.25 147 PHE A N 1
ATOM 1150 C CA . PHE A 1 147 ? -49.526 -17.395 51.286 1.00 61.25 147 PHE A CA 1
ATOM 1151 C C . PHE A 1 147 ? -50.029 -18.817 51.573 1.00 61.25 147 PHE A C 1
ATOM 1153 O O . PHE A 1 147 ? -51.157 -19.148 51.215 1.00 61.25 147 PHE A O 1
ATOM 1160 N N . ILE A 1 148 ? -49.243 -19.625 52.290 1.00 60.78 148 ILE A N 1
ATOM 1161 C CA . ILE A 1 148 ? -49.622 -20.992 52.683 1.00 60.78 148 ILE A CA 1
ATOM 1162 C C . ILE A 1 148 ? -50.840 -20.974 53.622 1.00 60.78 148 ILE A C 1
ATOM 1164 O O . ILE A 1 148 ? -51.770 -21.755 53.445 1.00 60.78 148 ILE A O 1
ATOM 1168 N N . GLN A 1 149 ? -50.901 -20.037 54.575 1.00 63.66 149 GLN A N 1
ATOM 1169 C CA . GLN A 1 149 ? -52.064 -19.902 55.466 1.00 63.66 149 GLN A CA 1
ATOM 1170 C C . GLN A 1 149 ? -53.337 -19.397 54.767 1.00 63.66 149 GLN A C 1
ATOM 1172 O O . GLN A 1 149 ? -54.433 -19.579 55.306 1.00 63.66 149 GLN A O 1
ATOM 1177 N N . MET A 1 150 ? -53.212 -18.730 53.614 1.00 60.75 150 MET A N 1
ATOM 1178 C CA . MET A 1 150 ? -54.358 -18.343 52.787 1.00 60.75 150 MET A CA 1
ATOM 1179 C C . MET A 1 150 ? -54.868 -19.515 51.937 1.00 60.75 150 MET A C 1
ATOM 1181 O O . MET A 1 150 ? -56.081 -19.659 51.833 1.00 60.75 150 MET A O 1
ATOM 1185 N N . GLU A 1 151 ? -53.988 -20.374 51.405 1.00 58.62 151 GLU A N 1
ATOM 1186 C CA . GLU A 1 151 ? -54.388 -21.593 50.673 1.00 58.62 151 GLU A CA 1
ATOM 1187 C C . GLU A 1 151 ? -54.983 -22.682 51.583 1.00 58.62 151 GLU A C 1
ATOM 1189 O O . GLU A 1 151 ? -55.898 -23.381 51.167 1.00 58.62 151 GLU A O 1
ATOM 1194 N N . GLU A 1 152 ? -54.538 -22.822 52.838 1.00 60.94 152 GLU A N 1
ATOM 1195 C CA . GLU A 1 152 ? -55.105 -23.818 53.773 1.00 60.94 152 GLU A CA 1
ATOM 1196 C C . GLU A 1 152 ? -56.506 -23.455 54.316 1.00 60.94 152 GLU A C 1
ATOM 1198 O O . GLU A 1 152 ? -57.100 -24.234 55.068 1.00 60.94 152 GLU A O 1
ATOM 1203 N N . LYS A 1 153 ? -57.037 -22.270 53.984 1.00 55.81 153 LYS A N 1
ATOM 1204 C CA . LYS A 1 153 ? -58.355 -21.787 54.439 1.00 55.81 153 LYS A CA 1
ATOM 1205 C C . LYS A 1 153 ? -59.451 -21.789 53.364 1.00 55.81 153 LYS A C 1
ATOM 1207 O O . LYS A 1 153 ? -60.574 -21.399 53.697 1.00 55.81 153 LYS A O 1
ATOM 1212 N N . GLU A 1 154 ? -59.158 -22.221 52.138 1.00 45.59 154 GLU A N 1
ATOM 1213 C CA . GLU A 1 154 ? -60.166 -22.584 51.120 1.00 45.59 154 GLU A CA 1
ATOM 1214 C C . GLU A 1 154 ? -60.483 -24.087 51.155 1.00 45.59 154 GLU A C 1
ATOM 1216 O O . GLU A 1 154 ? -61.672 -24.429 50.949 1.00 45.59 154 GLU A O 1
#

Foldseek 3Di:
DDDPPPPPDDDDDDDDDDDDDDDDDDDDDPPPPPPPPDDVVVVVVVVVVVVVVVVVVVVVVVVVVVVVVVVVVVVVVVVVVVVVVVVVVVVCVVVCCVVPVCPVPDPVRVVVVVVVVVVVVVVVVVVVVVVVVVCCVVVPDPPVVVVVVVVVVD

pLDDT: mean 76.99, std 22.85, range [29.53, 97.88]

Radius of gyration: 57.29 Å; chains: 1; bounding box: 118×64×147 Å

Secondary structure (DSSP, 8-state):
-----SS-----------------------------S--HHHHHHHHHHHHHHHHHHHHHHHHHHHHHHHHHHHHHHHHHHHHHHHHHHHHHHHHHHHH-TTTT--HHHHHHHHHHHHHHHHHHHHHHHHHHHHHHHHH----HHHHHHHHTT-